Protein AF-A0A8J8WCA0-F1 (afdb_monomer)

Nearest PDB structures (foldseek):
  7oq4-assembly1_Z  TM=2.958E-01  e=8.304E+00  Bicaudavirus pozzuoliense

pLDDT: mean 90.67, std 8.44, range [56.28, 97.94]

Sequence (132 aa):
MLGHLKRLLDCGNHPREDYKEIILLSVAYLGGGVPTSFRAPGAYHMARWMAKAIYAVKIMLFHDQLEMSRRELAGIRRVAFFVTMVYAKYWNEAIIPSYAAKNDLDFITDVKLICDDGVVSVAERAMRRHLW

Secondary structure (DSSP, 8-state):
-HHHHHHHHHT---SSHHHHHHHHHHHHHTTS---S-PPPPPP--TT-HHHHHHHHHHHHHTGGGS---HHHHHHHHHHHHHIIIIIHHHHHHTT-GGGHHHHHHHHHHHHHHHS-HHHHHHHHHHHTT---

Mean predicted aligned error: 4.3 Å

Organism: Chionoecetes opilio (NCBI:txid41210)

Radius of gyration: 14.89 Å; Cα contacts (8 Å, |Δi|>4): 102; chains: 1; bounding box: 33×34×37 Å

Solvent-accessible surface area (backbone atoms only — not comparable to full-atom values): 7908 Å² total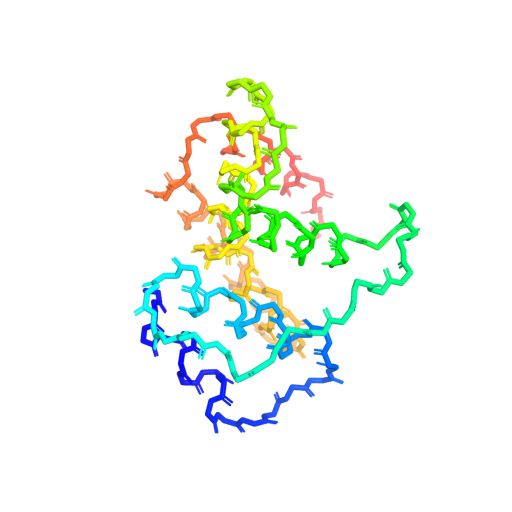; per-residue (Å²): 108,63,74,58,46,50,53,60,60,71,65,67,82,57,100,43,72,68,57,47,48,43,40,52,53,30,30,31,73,71,70,72,51,78,72,96,70,79,79,77,86,70,89,84,49,98,86,44,63,67,54,56,51,45,49,30,38,48,47,55,75,46,40,94,82,48,98,65,54,75,66,55,49,53,51,34,46,53,51,24,47,48,36,52,75,49,46,47,60,54,61,63,49,62,80,42,71,92,42,46,75,57,47,58,55,50,48,57,51,48,36,62,74,73,47,56,72,73,53,33,57,51,48,55,57,52,52,70,68,62,73,128

Structure (mmCIF, N/CA/C/O backbone):
data_AF-A0A8J8WCA0-F1
#
_entry.id   AF-A0A8J8WCA0-F1
#
loop_
_atom_site.group_PDB
_atom_site.id
_atom_site.type_symbol
_atom_site.label_atom_id
_atom_site.label_alt_id
_atom_site.label_comp_id
_atom_site.label_asym_id
_atom_site.label_entity_id
_atom_site.label_seq_id
_atom_site.pdbx_PDB_ins_code
_atom_site.Cartn_x
_atom_site.Cartn_y
_atom_site.Cartn_z
_atom_site.occupancy
_atom_site.B_iso_or_equiv
_atom_site.auth_seq_id
_atom_site.auth_comp_id
_atom_site.auth_asym_id
_atom_site.auth_atom_id
_atom_site.pdbx_PDB_model_num
ATOM 1 N N . MET A 1 1 ? -8.997 -2.244 -10.931 1.00 90.31 1 MET A N 1
ATOM 2 C CA . MET A 1 1 ? -8.016 -2.717 -9.928 1.00 90.31 1 MET A CA 1
ATOM 3 C C . MET A 1 1 ? -8.344 -4.105 -9.373 1.00 90.31 1 MET A C 1
ATOM 5 O O . MET A 1 1 ? -7.573 -5.021 -9.621 1.00 90.31 1 MET A O 1
ATOM 9 N N . LEU A 1 2 ? -9.490 -4.313 -8.709 1.00 91.75 2 LEU A N 1
ATOM 10 C CA . LEU A 1 2 ? -9.836 -5.591 -8.055 1.00 91.75 2 LEU A CA 1
ATOM 11 C C . LEU A 1 2 ? -9.609 -6.849 -8.922 1.00 91.75 2 LEU A C 1
ATOM 13 O O . LEU A 1 2 ? -8.941 -7.782 -8.489 1.00 91.75 2 LEU A O 1
ATOM 17 N N . GLY A 1 3 ? -10.110 -6.865 -10.162 1.00 92.81 3 GLY A N 1
ATOM 18 C CA . GLY A 1 3 ? -9.926 -8.012 -11.062 1.00 92.81 3 GLY A CA 1
ATOM 19 C C . GLY A 1 3 ? -8.462 -8.294 -11.428 1.00 92.81 3 GLY A C 1
ATOM 20 O O . GLY A 1 3 ? -8.101 -9.445 -11.641 1.00 92.81 3 GLY A O 1
ATOM 21 N N . HIS A 1 4 ? -7.606 -7.269 -11.472 1.00 91.25 4 HIS A N 1
ATOM 22 C CA . HIS A 1 4 ? -6.168 -7.447 -11.687 1.00 91.25 4 HIS A CA 1
ATOM 23 C C . HIS A 1 4 ? -5.498 -8.067 -10.453 1.00 91.25 4 HIS A C 1
ATOM 25 O O . HIS A 1 4 ? -4.771 -9.043 -10.597 1.00 91.25 4 HIS A O 1
ATOM 31 N N . LEU A 1 5 ? -5.813 -7.579 -9.249 1.00 91.44 5 LEU A N 1
ATOM 32 C CA . LEU A 1 5 ? -5.269 -8.133 -8.004 1.00 91.44 5 LEU A CA 1
ATOM 33 C C . LEU A 1 5 ? -5.699 -9.587 -7.765 1.00 91.44 5 LEU A C 1
ATOM 35 O O . LEU A 1 5 ? -4.881 -10.387 -7.326 1.00 91.44 5 LEU A O 1
ATOM 39 N N . LYS A 1 6 ? -6.943 -9.955 -8.110 1.00 92.38 6 LYS A N 1
ATOM 40 C CA . LYS A 1 6 ? -7.391 -11.358 -8.063 1.00 92.38 6 LYS A CA 1
ATOM 41 C C . LYS A 1 6 ? -6.546 -12.253 -8.971 1.00 92.38 6 LYS A C 1
ATOM 43 O O . LYS A 1 6 ? -6.020 -13.251 -8.504 1.00 92.38 6 LYS A O 1
ATOM 48 N N . ARG A 1 7 ? -6.302 -11.833 -10.219 1.00 91.44 7 ARG A N 1
ATOM 49 C CA . ARG A 1 7 ? -5.418 -12.575 -11.136 1.00 91.44 7 ARG A CA 1
ATOM 50 C C . ARG A 1 7 ? -3.994 -12.723 -10.600 1.00 91.44 7 ARG A C 1
ATOM 52 O O . ARG A 1 7 ? -3.392 -13.773 -10.790 1.00 91.44 7 ARG A O 1
ATOM 59 N N . LEU A 1 8 ? -3.457 -11.688 -9.949 1.00 88.75 8 LEU A N 1
ATOM 60 C CA . LEU A 1 8 ? -2.142 -11.769 -9.308 1.00 88.75 8 LEU A CA 1
ATOM 61 C C . LEU A 1 8 ? -2.130 -12.741 -8.124 1.00 88.75 8 LEU A C 1
ATOM 63 O O . LEU A 1 8 ? -1.114 -13.377 -7.887 1.00 88.75 8 LEU A O 1
ATOM 67 N N . LEU A 1 9 ? -3.227 -12.855 -7.378 1.00 87.81 9 LEU A N 1
ATOM 68 C CA . LEU A 1 9 ? -3.332 -13.814 -6.281 1.00 87.81 9 LEU A CA 1
ATOM 69 C C . LEU A 1 9 ? -3.444 -15.258 -6.802 1.00 87.81 9 LEU A C 1
ATOM 71 O O . LEU A 1 9 ? -2.807 -16.160 -6.261 1.00 87.81 9 LEU A O 1
ATOM 75 N N . ASP A 1 10 ? -4.216 -15.460 -7.872 1.00 87.31 10 ASP A N 1
ATOM 76 C CA . ASP A 1 10 ? -4.468 -16.777 -8.468 1.00 87.31 10 ASP A CA 1
ATOM 77 C C . ASP A 1 10 ? -3.237 -17.351 -9.187 1.00 87.31 10 ASP A C 1
ATOM 79 O O . ASP A 1 10 ? -3.080 -18.568 -9.263 1.00 87.31 10 ASP A O 1
ATOM 83 N N . CYS A 1 11 ? -2.332 -16.503 -9.697 1.00 81.88 11 CYS A N 1
ATOM 84 C CA . CYS A 1 11 ? -1.124 -16.978 -10.378 1.00 81.88 11 CYS A CA 1
ATOM 85 C C . CYS A 1 11 ? -0.112 -17.646 -9.429 1.00 81.88 11 CYS A C 1
ATOM 87 O O . CYS A 1 11 ? 0.808 -18.313 -9.899 1.00 81.88 11 CYS A O 1
ATOM 89 N N . GLY A 1 12 ? -0.264 -17.467 -8.110 1.00 71.50 12 GLY A N 1
ATOM 90 C CA . GLY A 1 12 ? 0.490 -18.161 -7.063 1.00 71.50 12 GLY A CA 1
ATOM 91 C C . GLY A 1 12 ? 1.987 -17.838 -6.981 1.00 71.50 12 GLY A C 1
ATOM 92 O O . GLY A 1 12 ? 2.646 -18.271 -6.037 1.00 71.50 12 GLY A O 1
ATOM 93 N N . ASN A 1 13 ? 2.534 -17.071 -7.925 1.00 73.00 13 ASN A N 1
ATOM 94 C CA . ASN A 1 13 ? 3.966 -16.825 -8.039 1.00 73.00 13 ASN A CA 1
ATOM 95 C C . ASN A 1 13 ? 4.355 -15.523 -7.325 1.00 73.00 13 ASN A C 1
ATOM 97 O O . ASN A 1 13 ? 4.558 -14.481 -7.950 1.00 73.00 13 ASN A O 1
ATOM 101 N N . HIS A 1 14 ? 4.422 -15.579 -5.993 1.00 81.31 14 HIS A N 1
ATOM 102 C CA . HIS A 1 14 ? 4.857 -14.453 -5.168 1.00 81.31 14 HIS A CA 1
ATOM 103 C C . HIS A 1 14 ? 6.292 -14.676 -4.667 1.00 81.31 14 HIS A C 1
ATOM 105 O O . HIS A 1 14 ? 6.557 -15.697 -4.035 1.00 81.31 14 HIS A O 1
ATOM 111 N N . PRO A 1 15 ? 7.213 -13.714 -4.864 1.00 78.38 15 PRO A N 1
ATOM 112 C CA . PRO A 1 15 ? 8.605 -13.835 -4.417 1.00 78.38 15 PRO A CA 1
ATOM 113 C C . PRO A 1 15 ? 8.745 -13.998 -2.905 1.00 78.38 15 PRO A C 1
ATOM 115 O O . PRO A 1 15 ? 9.718 -14.567 -2.416 1.00 78.38 15 PRO A O 1
ATOM 118 N N . ARG A 1 16 ? 7.807 -13.404 -2.160 1.00 83.44 16 ARG A N 1
ATOM 119 C CA . ARG A 1 16 ? 7.784 -13.376 -0.704 1.00 83.44 16 ARG A CA 1
ATOM 120 C C . ARG A 1 16 ? 6.353 -13.377 -0.191 1.00 83.44 16 ARG A C 1
ATOM 122 O O . ARG A 1 16 ? 5.419 -12.913 -0.844 1.00 83.44 16 ARG A O 1
ATOM 129 N N . GLU A 1 17 ? 6.207 -13.851 1.033 1.00 86.69 17 GLU A N 1
ATOM 130 C CA . GLU A 1 17 ? 4.921 -13.976 1.707 1.00 86.69 17 GLU A CA 1
ATOM 131 C C . GLU A 1 17 ? 4.243 -12.631 2.018 1.00 86.69 17 GLU A C 1
ATOM 133 O O . GLU A 1 17 ? 3.015 -12.553 2.022 1.00 86.69 17 GLU A O 1
ATOM 138 N N . ASP A 1 18 ? 5.012 -11.559 2.212 1.00 88.62 18 ASP A N 1
ATOM 139 C CA . ASP A 1 18 ? 4.493 -10.199 2.402 1.00 88.62 18 ASP A CA 1
ATOM 140 C C . ASP A 1 18 ? 3.908 -9.600 1.106 1.00 88.62 18 ASP A C 1
ATOM 142 O O . ASP A 1 18 ? 2.972 -8.804 1.167 1.00 88.62 18 ASP A O 1
ATOM 146 N N . TYR A 1 19 ? 4.372 -10.043 -0.070 1.00 90.00 19 TYR A N 1
ATOM 147 C CA . TYR A 1 19 ? 3.799 -9.662 -1.372 1.00 90.00 19 TYR A CA 1
ATOM 148 C C . TYR A 1 19 ? 2.423 -10.300 -1.557 1.00 90.00 19 TYR A C 1
ATOM 150 O O . TYR A 1 19 ? 1.466 -9.640 -1.962 1.00 90.00 19 TYR A O 1
ATOM 158 N N . LYS A 1 20 ? 2.305 -11.584 -1.212 1.00 90.62 20 LYS A N 1
ATOM 159 C CA . LYS A 1 20 ? 1.016 -12.275 -1.215 1.00 90.62 20 LYS A CA 1
ATOM 160 C C . LYS A 1 20 ? 0.043 -11.619 -0.238 1.00 90.62 20 LYS A C 1
ATOM 162 O O . LYS A 1 20 ? -1.116 -11.390 -0.573 1.00 90.62 20 LYS A O 1
ATOM 167 N N . GLU A 1 21 ? 0.518 -11.289 0.962 1.00 92.88 21 GLU A N 1
ATOM 168 C CA . GLU A 1 21 ? -0.305 -10.684 2.006 1.00 92.88 21 GLU A CA 1
ATOM 169 C C . GLU A 1 21 ? -0.841 -9.306 1.606 1.00 92.88 21 GLU A C 1
ATOM 171 O O . GLU A 1 21 ? -2.040 -9.068 1.742 1.00 92.88 21 GLU A O 1
ATOM 176 N N . ILE A 1 22 ? -0.009 -8.411 1.060 1.00 93.25 22 ILE A N 1
ATOM 177 C CA . ILE A 1 22 ? -0.489 -7.086 0.643 1.00 93.25 22 ILE A CA 1
ATOM 178 C C . ILE A 1 22 ? -1.528 -7.178 -0.485 1.00 93.25 22 ILE A C 1
ATOM 180 O O . ILE A 1 22 ? -2.501 -6.423 -0.470 1.00 93.25 22 ILE A O 1
ATOM 184 N N . ILE A 1 23 ? -1.388 -8.127 -1.421 1.00 93.56 23 ILE A N 1
ATOM 185 C CA . ILE A 1 23 ? -2.375 -8.363 -2.489 1.00 93.56 23 ILE A CA 1
ATOM 186 C C . ILE A 1 23 ? -3.679 -8.900 -1.899 1.00 93.56 23 ILE A C 1
ATOM 188 O O . ILE A 1 23 ? -4.747 -8.362 -2.189 1.00 93.56 23 ILE A O 1
ATOM 192 N N . LEU A 1 24 ? -3.600 -9.912 -1.031 1.00 94.56 24 LEU A N 1
ATOM 193 C CA . LEU A 1 24 ? -4.757 -10.506 -0.363 1.00 94.56 24 LEU A CA 1
ATOM 194 C C . LEU A 1 24 ? -5.549 -9.461 0.439 1.00 94.56 24 LEU A C 1
ATOM 196 O O . LEU A 1 24 ? -6.769 -9.369 0.312 1.00 94.56 24 LEU A O 1
ATOM 200 N N . LEU A 1 25 ? -4.856 -8.632 1.222 1.00 95.88 25 LEU A N 1
ATOM 201 C CA . LEU A 1 25 ? -5.473 -7.550 1.990 1.00 95.88 25 LEU A CA 1
ATOM 202 C C . LEU A 1 25 ? -6.072 -6.469 1.086 1.00 95.88 25 LEU A C 1
ATOM 204 O O . LEU A 1 25 ? -7.127 -5.927 1.401 1.00 95.88 25 LEU A O 1
ATOM 208 N N . SER A 1 26 ? -5.436 -6.179 -0.051 1.00 95.81 26 SER A N 1
ATOM 209 C CA . SER A 1 26 ? -5.971 -5.232 -1.034 1.00 95.81 26 SER A CA 1
ATOM 210 C C . SER A 1 26 ? -7.251 -5.753 -1.689 1.00 95.81 26 SER A C 1
ATOM 212 O O . SER A 1 26 ? -8.207 -5.000 -1.849 1.00 95.81 26 SER A O 1
ATOM 214 N N . VAL A 1 27 ? -7.317 -7.047 -2.015 1.00 95.62 27 VAL A N 1
ATOM 215 C CA . VAL A 1 27 ? -8.549 -7.693 -2.501 1.00 95.62 27 VAL A CA 1
ATOM 216 C C . VAL A 1 27 ? -9.656 -7.597 -1.450 1.00 95.62 27 VAL A C 1
ATOM 218 O O . VAL A 1 27 ? -10.778 -7.233 -1.799 1.00 95.62 27 VAL A O 1
ATOM 221 N N . ALA A 1 28 ? -9.338 -7.857 -0.178 1.00 96.19 28 ALA A N 1
ATOM 222 C CA . ALA A 1 28 ? -10.286 -7.743 0.929 1.00 96.19 28 ALA A CA 1
ATOM 223 C C . ALA A 1 28 ? -10.826 -6.315 1.086 1.00 96.19 28 ALA A C 1
ATOM 225 O O . ALA A 1 28 ? -12.037 -6.111 1.135 1.00 96.19 28 ALA A O 1
ATOM 226 N N . TYR A 1 29 ? -9.930 -5.325 1.082 1.00 96.31 29 TYR A N 1
ATOM 227 C CA . TYR A 1 29 ? -10.267 -3.904 1.181 1.00 96.31 29 TYR A CA 1
ATOM 228 C C . TYR A 1 29 ? -11.200 -3.435 0.058 1.00 96.31 29 TYR A C 1
ATOM 230 O O . TYR A 1 29 ? -12.113 -2.651 0.296 1.00 96.31 29 TYR A O 1
ATOM 238 N N . LEU A 1 30 ? -11.013 -3.954 -1.157 1.00 95.69 30 LEU A N 1
ATOM 239 C CA . LEU A 1 30 ? -11.836 -3.623 -2.323 1.00 95.69 30 LEU A CA 1
ATOM 240 C C . LEU A 1 30 ? -13.142 -4.439 -2.415 1.00 95.69 30 LEU A C 1
ATOM 242 O O . LEU A 1 30 ? -13.795 -4.417 -3.458 1.00 95.69 30 LEU A O 1
ATOM 246 N N . GLY A 1 31 ? -13.516 -5.188 -1.372 1.00 94.50 31 GLY A N 1
ATOM 247 C CA . GLY A 1 31 ? -14.747 -5.989 -1.349 1.00 94.50 31 GLY A CA 1
ATOM 248 C C . GLY A 1 31 ? -14.678 -7.270 -2.187 1.00 94.50 31 GLY A C 1
ATOM 249 O O . GLY A 1 31 ? -15.700 -7.851 -2.537 1.00 94.50 31 GLY A O 1
ATOM 250 N N . GLY A 1 32 ? -13.475 -7.736 -2.527 1.00 92.50 32 GLY A N 1
ATOM 251 C CA . GLY A 1 32 ? -13.253 -8.925 -3.346 1.00 92.50 32 GLY A CA 1
ATOM 252 C C . GLY A 1 32 ? -13.482 -10.267 -2.654 1.00 92.50 32 GLY A C 1
ATOM 253 O O . GLY A 1 32 ? -13.404 -11.293 -3.337 1.00 92.50 32 GLY A O 1
ATOM 254 N N . GLY A 1 33 ? -13.740 -10.251 -1.346 1.00 89.38 33 GLY A N 1
ATOM 255 C CA . GLY A 1 33 ? -13.851 -11.414 -0.467 1.00 89.38 33 GLY A CA 1
ATOM 256 C C . GLY A 1 33 ? -12.965 -11.260 0.770 1.00 89.38 33 GLY A C 1
ATOM 257 O O . GLY A 1 33 ? -11.889 -10.668 0.696 1.00 89.38 33 GLY A O 1
ATOM 258 N N . VAL A 1 34 ? -13.421 -11.780 1.911 1.00 80.94 34 VAL A N 1
ATOM 259 C CA . VAL A 1 34 ? -12.669 -11.726 3.174 1.00 80.94 34 VAL A CA 1
ATOM 260 C C . VAL A 1 34 ? -11.704 -12.919 3.244 1.00 80.94 34 VAL A C 1
ATOM 262 O O . VAL A 1 34 ? -12.120 -14.042 2.951 1.00 80.94 34 VAL A O 1
ATOM 265 N N . PRO A 1 35 ? -10.429 -12.718 3.626 1.00 82.38 35 PRO A N 1
ATOM 266 C CA . PRO A 1 35 ? -9.498 -13.810 3.877 1.00 82.38 35 PRO A CA 1
ATOM 267 C C . PRO A 1 35 ? -10.021 -14.748 4.967 1.00 82.38 35 PRO A C 1
ATOM 269 O O . PRO A 1 35 ? -10.635 -14.301 5.932 1.00 82.38 35 PRO A O 1
ATOM 272 N N . THR A 1 36 ? -9.719 -16.042 4.862 1.00 79.00 36 THR A N 1
ATOM 273 C CA . THR A 1 36 ? -10.078 -17.024 5.902 1.00 79.00 36 THR A CA 1
ATOM 274 C C . THR A 1 36 ? -9.376 -16.751 7.230 1.00 79.00 36 THR A C 1
ATOM 276 O O . THR A 1 36 ? -9.908 -17.068 8.290 1.00 79.00 36 THR A O 1
ATOM 279 N N . SER A 1 37 ? -8.187 -16.148 7.187 1.00 86.69 37 SER A N 1
ATOM 280 C CA . SER A 1 37 ? -7.466 -15.678 8.362 1.00 86.69 37 SER A CA 1
ATOM 281 C C . SER A 1 37 ? -6.561 -14.497 8.022 1.00 86.69 37 SER A C 1
ATOM 283 O O . SER A 1 37 ? -6.099 -14.330 6.890 1.00 86.69 37 SER A O 1
ATOM 285 N N . PHE A 1 38 ? -6.296 -13.672 9.032 1.00 88.06 38 PHE A N 1
ATOM 286 C CA . PHE A 1 38 ? -5.323 -12.591 8.959 1.00 88.06 38 PHE A CA 1
ATOM 287 C C . PHE A 1 38 ? -4.057 -13.019 9.685 1.00 88.06 38 PHE A C 1
ATOM 289 O O . PHE A 1 38 ? -4.112 -13.504 10.815 1.00 88.06 38 PHE A O 1
ATOM 296 N N . ARG A 1 39 ? -2.898 -12.817 9.055 1.00 88.75 39 ARG A N 1
ATOM 297 C CA . ARG A 1 39 ? -1.620 -13.048 9.731 1.00 88.75 39 ARG A CA 1
ATOM 298 C C . ARG A 1 39 ? -1.449 -12.064 10.877 1.00 88.75 39 ARG A C 1
ATOM 300 O O . ARG A 1 39 ? -1.794 -10.884 10.742 1.00 88.75 39 ARG A O 1
ATOM 307 N N . ALA A 1 40 ? -0.870 -12.538 11.976 1.00 83.88 40 ALA A N 1
ATOM 308 C CA . ALA A 1 40 ? -0.449 -11.656 13.050 1.00 83.88 40 ALA A CA 1
ATOM 309 C C . ALA A 1 40 ? 0.527 -10.603 12.494 1.00 83.88 40 ALA A C 1
ATOM 311 O O . ALA A 1 40 ? 1.296 -10.901 11.572 1.00 83.88 40 ALA A O 1
ATOM 312 N N . PRO A 1 41 ? 0.486 -9.363 12.994 1.00 74.38 41 PRO A N 1
ATOM 313 C 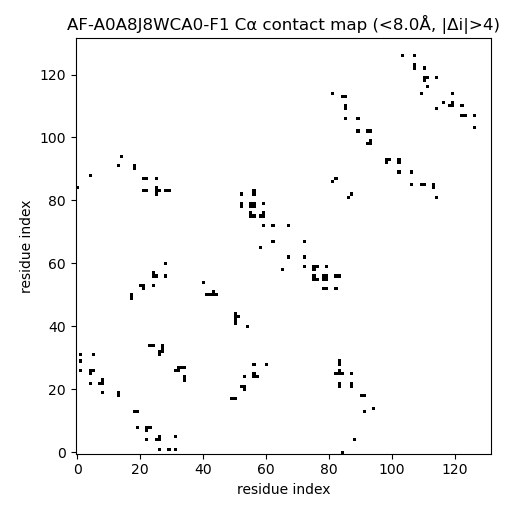CA . PRO A 1 41 ? 1.392 -8.336 12.516 1.00 74.38 41 PRO A CA 1
ATOM 314 C C . PRO A 1 41 ? 2.863 -8.729 12.742 1.00 74.38 41 PRO A C 1
ATOM 316 O O . PRO A 1 41 ? 3.253 -9.102 13.846 1.00 74.38 41 PRO A O 1
ATOM 319 N N . GLY A 1 42 ? 3.666 -8.692 11.676 1.00 76.44 42 GLY A N 1
ATOM 320 C CA . GLY A 1 42 ? 5.094 -9.013 11.732 1.00 76.44 42 GLY A CA 1
ATOM 321 C C . GLY A 1 42 ? 5.932 -7.879 12.329 1.00 76.44 42 GLY A C 1
ATOM 322 O O . GLY A 1 42 ? 5.444 -6.771 12.533 1.00 76.44 42 GLY A O 1
ATOM 323 N N . ALA A 1 43 ? 7.221 -8.131 12.571 1.00 76.88 43 ALA A N 1
ATOM 324 C CA . ALA A 1 43 ? 8.111 -7.150 13.191 1.00 76.88 43 ALA A CA 1
ATOM 325 C C . ALA A 1 43 ? 8.139 -5.807 12.432 1.00 76.88 43 ALA A C 1
ATOM 327 O O . ALA A 1 43 ? 8.534 -5.725 11.262 1.00 76.88 43 ALA A O 1
ATOM 328 N N . TYR A 1 44 ? 7.748 -4.740 13.131 1.00 72.69 44 TYR A N 1
ATOM 329 C CA . TYR A 1 44 ? 7.805 -3.373 12.636 1.00 72.69 44 TYR A CA 1
ATOM 330 C C . TYR A 1 44 ? 9.220 -2.814 12.816 1.00 72.69 44 TYR A C 1
ATOM 332 O O . TYR A 1 44 ? 9.648 -2.495 13.923 1.00 72.69 44 TYR A O 1
ATOM 340 N N . HIS A 1 45 ? 9.951 -2.667 11.712 1.00 70.88 45 HIS A N 1
ATOM 341 C CA . HIS A 1 45 ? 11.232 -1.963 11.690 1.00 70.88 45 HIS A CA 1
ATOM 342 C C . HIS A 1 45 ? 11.104 -0.690 10.857 1.00 70.88 45 HIS A C 1
ATOM 344 O O . HIS A 1 45 ? 10.482 -0.700 9.793 1.00 70.88 45 HIS A O 1
ATOM 350 N N . MET A 1 46 ? 11.741 0.401 11.296 1.00 60.41 46 MET A N 1
ATOM 351 C CA . MET A 1 46 ? 11.609 1.718 10.654 1.00 60.41 46 MET A CA 1
ATOM 352 C C . MET A 1 46 ? 11.965 1.721 9.160 1.00 60.41 46 MET A C 1
ATOM 354 O O . MET A 1 46 ? 11.357 2.484 8.405 1.00 60.41 46 MET A O 1
ATOM 358 N N . ALA A 1 47 ? 12.874 0.836 8.739 1.00 61.00 47 ALA A N 1
ATOM 359 C CA . ALA A 1 47 ? 13.347 0.698 7.362 1.00 61.00 47 ALA A CA 1
ATOM 360 C C . ALA A 1 47 ? 12.418 -0.113 6.431 1.00 61.00 47 ALA A C 1
ATOM 362 O O . ALA A 1 47 ? 12.625 -0.113 5.221 1.00 61.00 47 ALA A O 1
ATOM 363 N N . ARG A 1 48 ? 11.396 -0.815 6.948 1.00 79.31 48 ARG A N 1
ATOM 364 C CA . ARG A 1 48 ? 10.542 -1.699 6.131 1.00 79.31 48 ARG A CA 1
ATOM 365 C C . ARG A 1 48 ? 9.208 -1.040 5.795 1.00 79.31 48 ARG A C 1
ATOM 367 O O . ARG A 1 48 ? 8.240 -1.140 6.545 1.00 79.31 48 ARG A O 1
ATOM 374 N N . TRP A 1 49 ? 9.147 -0.395 4.632 1.00 87.25 49 TRP A N 1
ATOM 375 C CA . TRP A 1 49 ? 7.919 0.222 4.118 1.00 87.25 49 TRP A CA 1
ATOM 376 C C . TRP A 1 49 ? 6.779 -0.791 3.887 1.00 87.25 49 TRP A C 1
ATOM 378 O O . TRP A 1 49 ? 5.635 -0.492 4.212 1.00 87.25 49 TRP A O 1
ATOM 388 N N . MET A 1 50 ? 7.084 -2.017 3.444 1.00 89.56 50 MET A N 1
ATOM 389 C CA . MET A 1 50 ? 6.079 -3.075 3.247 1.00 89.56 50 MET A CA 1
ATOM 390 C C . MET A 1 50 ? 5.255 -3.363 4.510 1.00 89.56 50 MET A C 1
ATOM 392 O O . MET A 1 50 ? 4.029 -3.425 4.451 1.00 89.56 50 MET A O 1
ATOM 396 N N . ALA A 1 51 ? 5.910 -3.461 5.672 1.00 90.12 51 ALA A N 1
ATOM 397 C CA . ALA A 1 51 ? 5.203 -3.648 6.934 1.00 90.12 51 ALA A CA 1
ATOM 398 C C . ALA A 1 51 ? 4.221 -2.489 7.169 1.00 90.12 51 ALA A C 1
ATOM 400 O O . ALA A 1 51 ? 3.037 -2.725 7.372 1.00 90.12 51 ALA A O 1
ATOM 401 N N . LYS A 1 52 ? 4.668 -1.233 7.030 1.00 92.31 52 LYS A N 1
ATOM 402 C CA . LYS A 1 52 ? 3.803 -0.044 7.177 1.00 92.31 52 LYS A CA 1
ATOM 403 C C . LYS A 1 52 ? 2.576 -0.101 6.260 1.00 92.31 52 LYS A C 1
ATOM 405 O O . LYS A 1 52 ? 1.475 0.195 6.716 1.00 92.31 52 LYS A O 1
ATOM 410 N N . ALA A 1 53 ? 2.756 -0.521 5.008 1.00 94.56 53 ALA A N 1
ATOM 411 C CA . ALA A 1 53 ? 1.668 -0.668 4.046 1.00 94.56 53 ALA A CA 1
ATOM 412 C C . ALA A 1 53 ? 0.652 -1.741 4.482 1.00 94.56 53 ALA A C 1
ATOM 414 O O . ALA A 1 53 ? -0.544 -1.463 4.536 1.00 94.56 53 ALA A O 1
ATOM 415 N N . ILE A 1 54 ? 1.124 -2.930 4.877 1.00 94.56 54 ILE A N 1
ATOM 416 C CA . ILE A 1 54 ? 0.277 -4.019 5.394 1.00 94.56 54 ILE A CA 1
ATOM 417 C C . ILE A 1 54 ? -0.500 -3.570 6.638 1.00 94.56 54 ILE A C 1
ATOM 419 O O . ILE A 1 54 ? -1.710 -3.779 6.724 1.00 94.56 54 ILE A O 1
ATOM 423 N N . TYR A 1 55 ? 0.178 -2.927 7.592 1.00 94.31 55 TYR A N 1
ATOM 424 C CA . TYR A 1 55 ? -0.452 -2.416 8.808 1.00 94.31 55 TYR A CA 1
ATOM 425 C C . TYR A 1 55 ? -1.523 -1.371 8.495 1.00 94.31 55 TYR A C 1
ATOM 427 O O . TYR A 1 55 ? -2.616 -1.464 9.041 1.00 94.31 55 TYR A O 1
ATOM 435 N N . ALA A 1 56 ? -1.259 -0.417 7.597 1.00 95.94 56 ALA A N 1
ATOM 436 C CA . ALA A 1 56 ? -2.240 0.604 7.232 1.00 95.94 56 ALA A CA 1
ATOM 437 C C . ALA A 1 56 ? -3.527 -0.014 6.660 1.00 95.94 56 ALA A C 1
ATOM 439 O O . ALA A 1 56 ? -4.624 0.387 7.047 1.00 95.94 56 ALA A O 1
ATOM 440 N N . VAL A 1 57 ? -3.403 -1.027 5.794 1.00 96.88 57 VAL A N 1
ATOM 441 C CA . VAL A 1 57 ? -4.570 -1.729 5.238 1.00 96.88 57 VAL A CA 1
ATOM 442 C C . VAL A 1 57 ? -5.313 -2.509 6.323 1.00 96.88 57 VAL A C 1
ATOM 444 O O . VAL A 1 57 ? -6.535 -2.415 6.396 1.00 96.88 57 VAL A O 1
ATOM 447 N N . LYS A 1 58 ? -4.607 -3.221 7.212 1.00 95.50 58 LYS A N 1
ATOM 448 C CA . LYS A 1 58 ? -5.241 -3.929 8.339 1.00 95.50 58 LYS A CA 1
ATOM 449 C C . LYS A 1 58 ? -5.973 -2.977 9.280 1.00 95.50 58 LYS A C 1
ATOM 451 O O . LYS A 1 58 ? -7.125 -3.236 9.600 1.00 95.50 58 LYS A O 1
ATOM 456 N N . ILE A 1 59 ? -5.346 -1.872 9.685 1.00 96.31 59 ILE A N 1
ATOM 457 C CA . ILE A 1 59 ? -5.989 -0.869 10.547 1.00 96.31 59 ILE A CA 1
ATOM 458 C C . ILE A 1 59 ? -7.268 -0.370 9.880 1.00 96.31 59 ILE A C 1
ATOM 460 O O . ILE A 1 59 ? -8.292 -0.295 10.539 1.00 96.31 59 ILE A O 1
ATOM 464 N N . MET A 1 60 ? -7.249 -0.100 8.571 1.00 96.94 60 MET A N 1
ATOM 465 C CA . MET A 1 60 ? -8.451 0.325 7.855 1.00 96.94 60 MET A CA 1
ATOM 466 C C . MET A 1 60 ? -9.535 -0.769 7.800 1.00 96.94 60 MET A C 1
ATOM 468 O O . MET A 1 60 ? -10.713 -0.463 7.953 1.00 96.94 60 MET A O 1
ATOM 472 N N . LEU A 1 61 ? -9.161 -2.040 7.620 1.00 95.81 61 LEU A N 1
ATOM 473 C CA . LEU A 1 61 ? -10.102 -3.172 7.631 1.00 95.81 61 LEU A CA 1
ATOM 474 C C . LEU A 1 61 ? -10.748 -3.401 9.005 1.00 95.81 61 LEU A C 1
ATOM 476 O O . LEU A 1 61 ? -11.904 -3.802 9.067 1.00 95.81 61 LEU A O 1
ATOM 480 N N . PHE A 1 62 ? -10.019 -3.128 10.088 1.00 95.12 62 PHE A N 1
ATOM 481 C CA . PHE A 1 62 ? -10.472 -3.335 11.467 1.00 95.12 62 PHE A CA 1
ATOM 482 C C . PHE A 1 62 ? -10.803 -2.033 12.204 1.00 95.12 62 PHE A C 1
ATOM 484 O O . PHE A 1 62 ? -10.942 -2.047 13.422 1.00 95.12 62 PHE A O 1
ATOM 491 N N . HIS A 1 63 ? -10.916 -0.903 11.500 1.00 96.00 63 HIS A 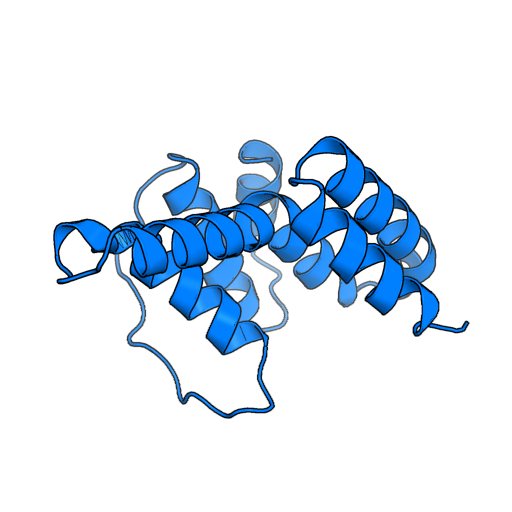N 1
ATOM 492 C CA . HIS A 1 63 ? -11.004 0.410 12.146 1.00 96.00 63 HIS A CA 1
ATOM 493 C C . HIS A 1 63 ? -12.212 0.557 13.081 1.00 96.00 63 HIS A C 1
ATOM 495 O O . HIS A 1 63 ? -12.105 1.255 14.081 1.00 96.00 63 HIS A O 1
ATOM 501 N N . ASP A 1 64 ? -13.317 -0.146 12.813 1.00 95.31 64 ASP A N 1
ATOM 502 C CA . ASP A 1 64 ? -14.507 -0.158 13.677 1.00 95.31 64 ASP A CA 1
ATOM 503 C C . ASP A 1 64 ? -14.247 -0.787 15.060 1.00 95.31 64 ASP A C 1
ATOM 505 O O . ASP A 1 64 ? -15.016 -0.582 15.994 1.00 95.31 64 ASP A O 1
ATOM 509 N N . GLN A 1 65 ? -13.162 -1.554 15.204 1.00 95.56 65 GLN A N 1
ATOM 510 C CA . GLN A 1 65 ? -12.730 -2.179 16.459 1.00 95.56 65 GLN A CA 1
ATOM 511 C C . GLN A 1 65 ? -11.679 -1.343 17.206 1.00 95.56 65 GLN A C 1
ATOM 513 O O . GLN A 1 65 ? -11.209 -1.759 18.264 1.00 95.56 65 GLN A O 1
ATOM 518 N N . LEU A 1 66 ? -11.261 -0.203 16.646 1.00 94.56 66 LEU A N 1
ATOM 519 C CA . LEU A 1 66 ? -10.164 0.613 17.156 1.00 94.56 66 LEU A CA 1
ATOM 520 C C . LEU A 1 66 ? -10.669 1.998 17.560 1.00 94.56 66 LEU A C 1
ATOM 522 O O . LEU A 1 66 ? -11.418 2.649 16.834 1.00 94.56 66 LEU A O 1
ATOM 526 N N . GLU A 1 67 ? -10.190 2.497 18.694 1.00 96.38 67 GLU A N 1
ATOM 527 C CA . GLU A 1 67 ? -10.406 3.891 19.069 1.00 96.38 67 GLU A CA 1
ATOM 528 C C . GLU A 1 67 ? -9.490 4.786 18.230 1.00 96.38 67 GLU A C 1
ATOM 530 O O . GLU A 1 67 ? -8.272 4.804 18.407 1.00 96.38 67 GLU A O 1
ATOM 535 N N . MET A 1 68 ? -10.078 5.515 17.281 1.00 96.50 68 MET A N 1
ATOM 536 C CA . MET A 1 68 ? -9.348 6.413 16.390 1.00 96.50 68 MET A CA 1
ATOM 537 C C . MET A 1 68 ? -10.014 7.780 16.337 1.00 96.50 68 MET A C 1
ATOM 539 O O . MET A 1 68 ? -11.227 7.910 16.152 1.00 96.50 68 MET A O 1
ATOM 543 N N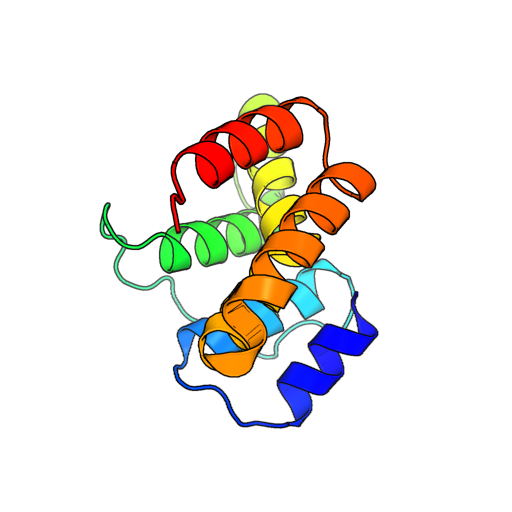 . SER A 1 69 ? -9.208 8.834 16.405 1.00 97.75 69 SER A N 1
ATOM 544 C CA . SER A 1 69 ? -9.683 10.170 16.071 1.00 97.75 69 SER A CA 1
ATOM 545 C C . SER A 1 69 ? -10.065 10.250 14.589 1.00 97.75 69 SER A C 1
ATOM 547 O O . SER A 1 69 ? -9.530 9.545 13.727 1.00 97.75 69 SER A O 1
ATOM 549 N N . ARG A 1 70 ? -10.943 11.202 14.247 1.00 97.31 70 ARG A N 1
ATOM 550 C CA . ARG A 1 70 ? -11.304 11.480 12.842 1.00 97.31 70 ARG A CA 1
ATOM 551 C C . ARG A 1 70 ? -10.076 11.757 11.970 1.00 97.31 70 ARG A C 1
ATOM 553 O O . ARG A 1 70 ? -10.061 11.398 10.795 1.00 97.31 70 ARG A O 1
ATOM 560 N N . ARG A 1 71 ? -9.046 12.385 12.548 1.00 97.69 71 ARG A N 1
ATOM 561 C CA . ARG A 1 71 ? -7.789 12.705 11.864 1.00 97.69 71 ARG A CA 1
ATOM 562 C C . ARG A 1 71 ? -6.979 11.447 11.555 1.00 97.69 71 ARG A C 1
ATOM 564 O O . ARG A 1 71 ? -6.501 11.307 10.432 1.00 97.69 71 ARG A O 1
ATOM 571 N N . GLU A 1 72 ? -6.833 10.545 12.521 1.00 97.44 72 GLU A N 1
ATOM 572 C CA . GLU A 1 72 ? -6.109 9.282 12.330 1.00 97.44 72 GLU A CA 1
ATOM 573 C C . GLU A 1 72 ? -6.812 8.398 11.308 1.00 97.44 72 GLU A C 1
ATOM 575 O O . GLU A 1 72 ? -6.165 7.899 10.389 1.00 97.44 72 GLU A O 1
ATOM 580 N N . LEU A 1 73 ? -8.140 8.279 11.403 1.00 97.75 73 LEU A N 1
ATOM 581 C CA . LEU A 1 73 ? -8.926 7.504 10.448 1.00 97.75 73 LEU A CA 1
ATOM 582 C C . LEU A 1 73 ? -8.794 8.060 9.026 1.00 97.75 73 LEU A C 1
ATOM 584 O O . LEU A 1 73 ? -8.582 7.298 8.085 1.00 97.75 73 LEU A O 1
ATOM 588 N N . ALA A 1 74 ? -8.867 9.383 8.852 1.00 97.19 74 ALA A N 1
ATOM 589 C CA . ALA A 1 74 ? -8.664 10.010 7.547 1.00 97.19 74 ALA A CA 1
ATOM 590 C C . ALA A 1 74 ? -7.254 9.741 6.991 1.00 97.19 74 ALA A C 1
ATOM 592 O O . ALA A 1 74 ? -7.104 9.424 5.810 1.00 97.19 74 ALA A O 1
ATOM 593 N N . GLY A 1 75 ? -6.226 9.815 7.843 1.00 97.00 75 GLY A N 1
ATOM 594 C CA . GLY A 1 75 ? -4.845 9.516 7.466 1.00 97.00 75 GLY A CA 1
ATOM 595 C C . GLY A 1 75 ? -4.648 8.059 7.044 1.00 97.00 75 GLY A C 1
ATOM 596 O O . GLY A 1 75 ? -4.110 7.799 5.968 1.00 97.00 75 GLY A O 1
ATOM 597 N N . ILE A 1 76 ? -5.128 7.111 7.851 1.00 97.62 76 ILE A N 1
ATOM 598 C CA . ILE A 1 76 ? -5.037 5.678 7.550 1.00 97.62 76 ILE A CA 1
ATOM 599 C C . ILE A 1 76 ? -5.834 5.327 6.300 1.00 97.62 76 ILE A C 1
ATOM 601 O O . ILE A 1 76 ? -5.306 4.629 5.438 1.00 97.62 76 ILE A O 1
ATOM 605 N N . ARG A 1 77 ? -7.051 5.862 6.143 1.00 97.44 77 ARG A N 1
ATOM 606 C CA . ARG A 1 77 ? -7.859 5.661 4.934 1.00 97.44 77 ARG A CA 1
ATOM 607 C C . ARG A 1 77 ? -7.102 6.084 3.686 1.00 97.44 77 ARG A C 1
ATOM 609 O O . ARG A 1 77 ? -7.080 5.345 2.710 1.00 97.44 77 ARG A O 1
ATOM 616 N N . ARG A 1 78 ? -6.449 7.244 3.729 1.00 97.62 78 ARG A N 1
ATOM 617 C CA . ARG A 1 78 ? -5.672 7.774 2.606 1.00 97.62 78 ARG A CA 1
ATOM 618 C C . ARG A 1 78 ? -4.471 6.892 2.261 1.00 97.62 78 ARG A C 1
ATOM 620 O O . ARG A 1 78 ? -4.241 6.612 1.088 1.00 97.62 78 ARG A O 1
ATOM 627 N N . VAL A 1 79 ? -3.738 6.405 3.267 1.00 97.12 79 VAL A N 1
ATOM 628 C CA . VAL A 1 79 ? -2.610 5.481 3.049 1.00 97.12 79 VAL A CA 1
ATOM 629 C C . VAL A 1 79 ? -3.096 4.128 2.532 1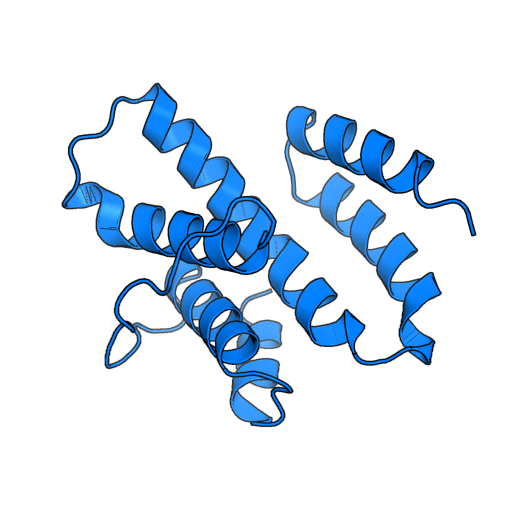.00 97.12 79 VAL A C 1
ATOM 631 O O . VAL A 1 79 ? -2.563 3.642 1.541 1.00 97.12 79 VAL A O 1
ATOM 634 N N . ALA A 1 80 ? -4.114 3.530 3.155 1.00 97.69 80 ALA A N 1
ATOM 635 C CA . ALA A 1 80 ? -4.684 2.253 2.730 1.00 97.69 80 ALA A CA 1
ATOM 636 C C . ALA A 1 80 ? -5.231 2.331 1.297 1.00 97.69 80 ALA A C 1
ATOM 638 O O . ALA A 1 80 ? -4.982 1.436 0.493 1.00 97.69 80 ALA A O 1
ATOM 639 N N . PHE A 1 81 ? -5.900 3.429 0.941 1.00 97.94 81 PHE A N 1
ATOM 640 C CA . PHE A 1 81 ? -6.368 3.667 -0.420 1.00 97.94 81 PHE A CA 1
ATOM 641 C C . PHE A 1 81 ? -5.207 3.719 -1.421 1.00 97.94 81 PHE A C 1
ATOM 643 O O . P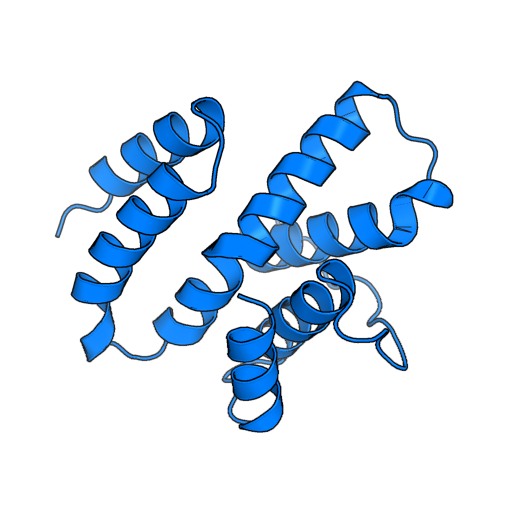HE A 1 81 ? -5.203 2.950 -2.376 1.00 97.94 81 PHE A O 1
ATOM 650 N N . PHE A 1 82 ? -4.176 4.535 -1.172 1.00 97.56 82 PHE A N 1
ATOM 651 C CA . PHE A 1 82 ? -2.979 4.574 -2.025 1.00 97.56 82 PHE A CA 1
ATOM 652 C C . PHE A 1 82 ? -2.313 3.194 -2.151 1.00 97.56 82 PHE A C 1
ATOM 654 O O . PHE A 1 82 ? -1.937 2.768 -3.247 1.00 97.56 82 PHE A O 1
ATOM 661 N N . VAL A 1 83 ? -2.192 2.473 -1.031 1.00 97.25 83 VAL A N 1
ATOM 662 C CA . VAL A 1 83 ? -1.562 1.153 -0.997 1.00 97.25 83 VAL A CA 1
ATOM 663 C C . VAL A 1 83 ? -2.301 0.163 -1.896 1.00 97.25 83 VAL A C 1
ATOM 665 O O . VAL A 1 83 ? -1.685 -0.504 -2.726 1.00 97.25 83 VAL A O 1
ATOM 668 N N . THR A 1 84 ? -3.618 0.083 -1.738 1.00 96.88 84 THR A N 1
ATOM 669 C CA . THR A 1 84 ? -4.463 -0.922 -2.397 1.00 96.88 84 THR A CA 1
ATOM 670 C C . THR A 1 84 ? -4.776 -0.580 -3.851 1.00 96.88 84 THR A C 1
ATOM 672 O O . THR A 1 84 ? -4.875 -1.479 -4.6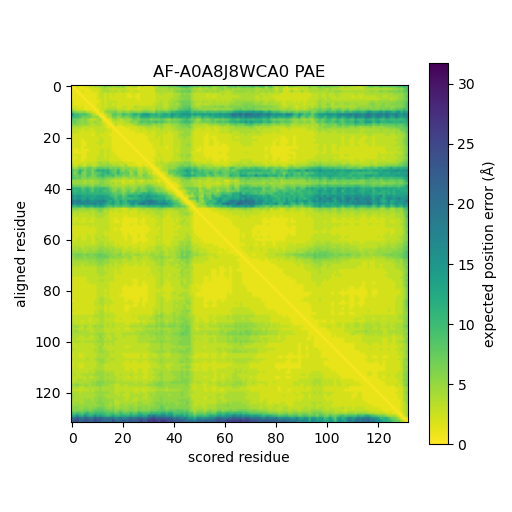86 1.00 96.88 84 THR A O 1
ATOM 675 N N . MET A 1 85 ? -4.910 0.710 -4.173 1.00 97.00 85 MET A N 1
ATOM 676 C CA . MET A 1 85 ? -5.283 1.174 -5.509 1.00 97.00 85 MET A CA 1
ATOM 677 C C . MET A 1 85 ? -4.103 1.437 -6.434 1.00 97.00 85 MET A C 1
ATOM 679 O O . MET A 1 85 ? -4.311 1.499 -7.642 1.00 97.00 85 MET A O 1
ATOM 683 N N . VAL A 1 86 ? -2.891 1.596 -5.900 1.00 95.94 86 VAL A N 1
ATOM 684 C CA . VAL A 1 86 ? -1.706 1.919 -6.704 1.00 95.94 86 VAL A CA 1
ATOM 685 C C . VAL A 1 86 ? -0.537 1.021 -6.314 1.00 95.94 86 VAL A C 1
ATOM 687 O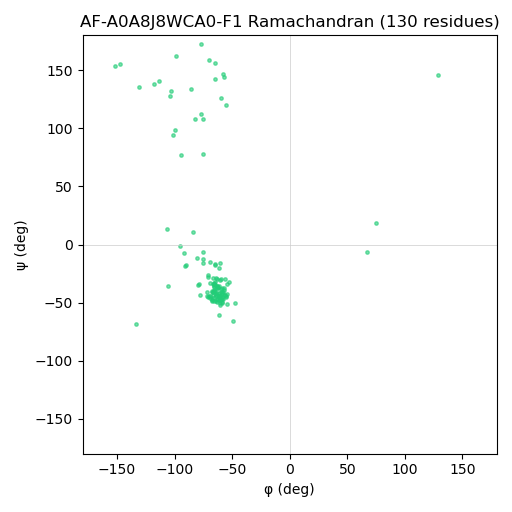 O . VAL A 1 86 ? -0.128 0.155 -7.084 1.00 95.94 86 VAL A O 1
ATOM 690 N N . TYR A 1 87 ? -0.006 1.193 -5.105 1.00 94.69 87 TYR A N 1
ATOM 691 C CA . TYR A 1 87 ? 1.293 0.640 -4.714 1.00 94.69 87 TYR A CA 1
ATOM 692 C C . TYR A 1 87 ? 1.383 -0.892 -4.818 1.00 94.69 87 TYR A C 1
ATOM 694 O O . TYR A 1 87 ? 2.402 -1.400 -5.276 1.00 94.69 87 TYR A O 1
ATOM 702 N N . ALA A 1 88 ? 0.338 -1.634 -4.431 1.00 93.56 88 ALA A N 1
ATOM 703 C CA . ALA A 1 88 ? 0.357 -3.100 -4.409 1.00 93.56 88 ALA A CA 1
ATOM 704 C C . ALA A 1 88 ? 0.681 -3.720 -5.781 1.00 93.56 88 ALA A C 1
ATOM 706 O O . ALA A 1 88 ? 1.453 -4.677 -5.850 1.00 93.56 88 ALA A O 1
ATOM 707 N N . LYS A 1 89 ? 0.144 -3.143 -6.868 1.00 92.81 89 LYS A N 1
ATOM 708 C CA . LYS A 1 89 ? 0.442 -3.554 -8.250 1.00 92.81 89 LYS A CA 1
ATOM 709 C C . LYS A 1 89 ? 1.930 -3.376 -8.553 1.00 92.81 89 LYS A C 1
ATOM 711 O O . LYS A 1 89 ? 2.628 -4.348 -8.830 1.00 92.81 89 LYS A O 1
ATOM 716 N N . TYR A 1 90 ? 2.417 -2.140 -8.451 1.00 92.69 90 TYR A N 1
ATOM 717 C CA . TYR A 1 90 ? 3.783 -1.785 -8.845 1.00 92.69 90 TYR A CA 1
ATOM 718 C C . TYR A 1 90 ? 4.835 -2.470 -7.989 1.00 92.69 90 TYR A C 1
ATOM 720 O O . TYR A 1 90 ? 5.880 -2.875 -8.487 1.00 92.69 90 TYR A O 1
ATOM 728 N N . TRP A 1 91 ? 4.542 -2.665 -6.706 1.00 91.00 91 TRP A N 1
ATOM 729 C CA . TRP A 1 91 ? 5.428 -3.403 -5.827 1.00 91.00 91 TRP A CA 1
ATOM 730 C C . TRP A 1 91 ? 5.562 -4.873 -6.231 1.00 91.00 91 TRP A C 1
ATOM 732 O O . TRP A 1 91 ? 6.661 -5.423 -6.189 1.00 91.00 91 TRP A O 1
ATOM 742 N N . ASN A 1 92 ? 4.464 -5.512 -6.646 1.00 89.06 92 ASN A N 1
ATOM 743 C CA . ASN A 1 92 ? 4.514 -6.882 -7.143 1.00 89.06 92 ASN A CA 1
ATOM 744 C C . ASN A 1 92 ? 5.269 -6.973 -8.476 1.00 89.06 92 ASN A C 1
ATOM 746 O O . ASN A 1 92 ? 6.053 -7.896 -8.668 1.00 89.06 92 ASN A O 1
ATOM 750 N N . GLU A 1 93 ? 5.077 -6.003 -9.370 1.00 91.00 93 GLU A N 1
ATOM 751 C CA . GLU A 1 93 ? 5.750 -5.944 -10.673 1.00 91.00 93 GLU A CA 1
ATOM 752 C C . GLU A 1 93 ? 7.227 -5.513 -10.577 1.00 91.00 93 GLU A C 1
ATOM 754 O O . GLU A 1 93 ? 7.989 -5.765 -11.507 1.00 91.00 93 GLU A O 1
ATOM 759 N N . ALA A 1 94 ? 7.671 -4.937 -9.452 1.00 89.56 94 ALA A N 1
ATOM 760 C CA . ALA A 1 94 ? 9.053 -4.487 -9.239 1.00 89.56 94 ALA A CA 1
ATOM 761 C C . ALA A 1 94 ? 10.102 -5.612 -9.331 1.00 89.56 94 ALA A C 1
ATOM 763 O O . ALA A 1 94 ? 11.293 -5.340 -9.464 1.00 89.56 94 ALA A O 1
ATOM 764 N N . ILE A 1 95 ? 9.680 -6.877 -9.266 1.00 88.31 95 ILE A N 1
ATOM 765 C CA . ILE A 1 95 ? 10.563 -8.033 -9.474 1.00 88.31 95 ILE A CA 1
ATOM 766 C C . ILE A 1 95 ? 10.924 -8.272 -10.940 1.00 88.31 95 ILE A C 1
ATOM 768 O O . ILE A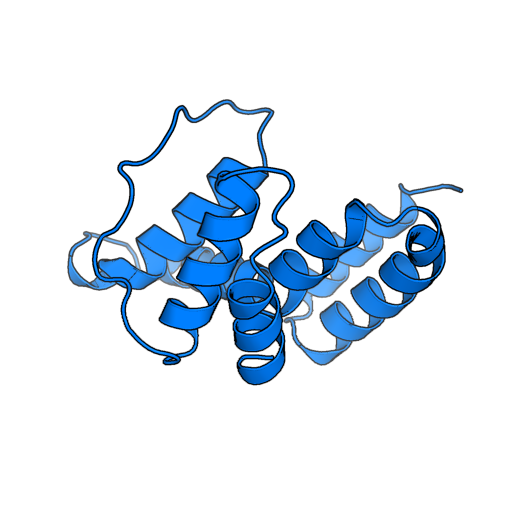 1 95 ? 11.796 -9.093 -11.201 1.00 88.31 95 ILE A O 1
ATOM 772 N N . ILE A 1 96 ? 10.232 -7.621 -11.880 1.00 90.44 96 ILE A N 1
ATOM 773 C CA . ILE A 1 96 ? 10.410 -7.785 -13.322 1.00 90.44 96 ILE A CA 1
ATOM 774 C C . ILE A 1 96 ? 11.272 -6.613 -13.815 1.00 90.44 96 ILE A C 1
ATOM 776 O O . ILE A 1 96 ? 10.739 -5.528 -14.051 1.00 90.44 96 ILE A O 1
ATOM 780 N N . PRO A 1 97 ? 12.598 -6.777 -13.998 1.00 91.50 97 PRO A N 1
ATOM 781 C CA . PRO A 1 97 ? 13.484 -5.638 -14.252 1.00 91.50 97 PRO A CA 1
ATOM 782 C C . PRO A 1 97 ? 13.191 -4.944 -15.583 1.00 91.50 97 PRO A C 1
ATOM 784 O O . PRO A 1 97 ? 13.304 -3.727 -15.690 1.00 91.50 97 PRO A O 1
ATOM 787 N N . SER A 1 98 ? 12.745 -5.702 -16.590 1.00 94.75 98 SER A N 1
ATOM 788 C CA . SER A 1 98 ? 12.340 -5.158 -17.890 1.00 94.75 98 SER A CA 1
ATOM 789 C C . SER A 1 98 ? 11.112 -4.248 -17.809 1.00 94.75 98 SER A C 1
ATOM 791 O O . SER A 1 98 ? 10.857 -3.497 -18.747 1.00 94.75 98 SER A O 1
ATOM 793 N N . TYR A 1 99 ? 10.352 -4.296 -16.710 1.00 94.50 99 TYR A N 1
ATOM 794 C CA . TYR A 1 99 ? 9.198 -3.428 -16.496 1.00 94.50 99 TYR A CA 1
ATOM 795 C C . TYR A 1 99 ? 9.555 -2.142 -15.759 1.00 94.50 99 TYR A C 1
ATOM 797 O O . TYR A 1 99 ? 8.691 -1.281 -15.698 1.00 94.50 99 TYR A O 1
ATOM 805 N N . ALA A 1 100 ? 10.784 -1.968 -15.252 1.00 91.81 100 ALA A N 1
ATOM 806 C CA . ALA A 1 100 ? 11.159 -0.824 -14.412 1.00 91.81 100 ALA A CA 1
ATOM 807 C C . ALA A 1 100 ? 10.722 0.522 -15.022 1.00 91.81 100 ALA A C 1
ATOM 809 O O . ALA A 1 100 ? 9.767 1.121 -14.540 1.00 91.81 100 ALA A O 1
ATOM 810 N N . ALA A 1 101 ? 11.287 0.912 -16.170 1.00 92.50 101 ALA A N 1
ATOM 811 C CA . ALA A 1 101 ? 10.981 2.200 -16.804 1.00 92.50 101 ALA A CA 1
ATOM 812 C C . ALA A 1 101 ? 9.483 2.401 -17.118 1.00 92.50 101 ALA A C 1
ATOM 814 O O . ALA A 1 101 ? 8.948 3.500 -16.969 1.00 92.50 101 ALA A O 1
ATOM 815 N N . LYS A 1 102 ? 8.792 1.332 -17.535 1.00 94.75 102 LYS A N 1
ATOM 816 C CA . LYS A 1 102 ? 7.343 1.362 -17.777 1.00 94.75 102 LYS A CA 1
ATOM 817 C C . LYS A 1 102 ? 6.575 1.570 -16.471 1.00 94.75 102 LYS A C 1
ATOM 819 O O . LYS A 1 102 ? 5.668 2.391 -16.428 1.00 94.75 102 LYS A O 1
ATOM 824 N N . ASN A 1 103 ? 6.938 0.846 -15.417 1.00 94.50 103 ASN A N 1
ATOM 825 C CA . ASN A 1 103 ? 6.289 0.913 -14.116 1.00 94.50 103 ASN A CA 1
ATOM 826 C C . ASN A 1 103 ? 6.433 2.290 -13.487 1.00 94.50 103 ASN A C 1
ATOM 828 O O . ASN A 1 103 ? 5.483 2.745 -12.871 1.00 94.50 103 ASN A O 1
ATOM 832 N N . ASP A 1 104 ? 7.558 2.976 -13.664 1.00 92.25 104 ASP A N 1
ATOM 833 C CA . ASP A 1 104 ? 7.722 4.332 -13.138 1.00 92.25 104 ASP A CA 1
ATOM 834 C C . ASP A 1 104 ? 6.809 5.348 -13.832 1.00 92.25 104 ASP A C 1
ATOM 836 O O . ASP A 1 104 ? 6.196 6.190 -13.166 1.00 92.25 104 ASP A O 1
ATOM 840 N N . LEU A 1 105 ? 6.665 5.242 -15.158 1.00 93.44 105 LEU A N 1
ATOM 841 C CA . LEU A 1 105 ? 5.763 6.095 -15.936 1.00 93.44 105 LEU A CA 1
ATOM 842 C C . LEU A 1 105 ? 4.287 5.782 -15.646 1.00 93.44 105 LEU A C 1
ATOM 844 O O . LEU A 1 105 ? 3.475 6.690 -15.439 1.00 93.44 105 LEU A O 1
ATOM 848 N N . ASP A 1 106 ? 3.937 4.500 -15.600 1.00 95.62 106 ASP A N 1
ATOM 849 C CA . ASP A 1 106 ? 2.584 4.049 -15.287 1.00 95.62 106 ASP A CA 1
ATOM 850 C C . ASP A 1 106 ? 2.227 4.407 -13.832 1.00 95.62 106 ASP A C 1
ATOM 852 O O . ASP A 1 106 ? 1.130 4.897 -13.571 1.00 95.62 106 ASP A O 1
ATOM 856 N N . PHE A 1 107 ? 3.164 4.260 -12.884 1.00 95.25 107 PHE A N 1
ATOM 857 C CA . PHE A 1 107 ? 2.969 4.606 -11.474 1.00 95.25 107 PHE A CA 1
ATOM 858 C C . PHE A 1 107 ? 2.617 6.077 -11.311 1.00 95.25 107 PHE A C 1
ATOM 860 O O . PHE A 1 107 ? 1.629 6.397 -10.649 1.00 95.25 107 PHE A O 1
ATOM 867 N N . ILE A 1 108 ? 3.387 6.987 -11.919 1.00 94.50 108 ILE A N 1
ATOM 868 C CA . ILE A 1 108 ? 3.092 8.416 -11.779 1.00 94.50 108 ILE A CA 1
ATOM 869 C C . ILE A 1 108 ? 1.760 8.786 -12.440 1.00 94.50 108 ILE A C 1
ATOM 871 O O . ILE A 1 108 ? 1.036 9.641 -11.925 1.00 94.50 108 ILE A O 1
ATOM 875 N N . THR A 1 109 ? 1.414 8.117 -13.540 1.00 96.06 109 THR A N 1
ATOM 876 C CA . THR A 1 109 ? 0.137 8.302 -14.236 1.00 96.06 109 THR A CA 1
ATOM 877 C C . THR A 1 109 ? -1.032 7.848 -13.361 1.00 96.06 109 THR A C 1
ATOM 879 O O . THR A 1 109 ? -1.971 8.614 -13.145 1.00 96.06 109 THR A O 1
ATOM 882 N N . ASP A 1 110 ? -0.945 6.653 -12.774 1.00 97.00 110 ASP A N 1
ATOM 883 C CA . ASP A 1 110 ? -1.963 6.114 -11.869 1.00 97.00 110 ASP A CA 1
ATOM 884 C C . ASP A 1 110 ? -2.107 6.971 -10.607 1.00 97.00 110 ASP A C 1
ATOM 886 O O . ASP A 1 110 ? -3.227 7.255 -10.185 1.00 97.00 110 ASP A O 1
ATOM 890 N N . VAL A 1 111 ? -1.001 7.442 -10.017 1.00 96.81 111 VAL A N 1
ATOM 891 C CA . VAL A 1 111 ? -1.058 8.340 -8.853 1.00 96.81 111 VAL A CA 1
ATOM 892 C C . VAL A 1 111 ? -1.823 9.620 -9.183 1.00 96.81 111 VAL A C 1
ATOM 894 O O . VAL A 1 111 ? -2.678 10.017 -8.393 1.00 96.81 111 VAL A O 1
ATOM 897 N N . LYS A 1 112 ? -1.553 10.241 -10.338 1.00 96.81 112 LYS A N 1
ATOM 898 C CA . LYS A 1 112 ? -2.235 11.467 -10.789 1.00 96.81 112 LYS A CA 1
ATOM 899 C C . LYS A 1 112 ? -3.717 11.264 -11.074 1.00 96.81 112 LYS A C 1
ATOM 901 O O . LYS A 1 112 ? -4.500 12.182 -10.867 1.00 96.81 112 LYS A O 1
ATOM 906 N N . LEU A 1 113 ? -4.091 10.085 -11.562 1.00 97.19 113 LEU A N 1
ATOM 907 C CA . LEU A 1 113 ? -5.476 9.771 -11.897 1.00 97.19 113 LEU A CA 1
ATOM 908 C C . LEU A 1 113 ? -6.310 9.396 -10.664 1.00 97.19 113 LEU A C 1
ATOM 910 O O . LEU A 1 113 ? -7.506 9.669 -10.622 1.00 97.19 113 LEU A O 1
ATOM 914 N N . ILE A 1 114 ? -5.697 8.718 -9.691 1.00 96.31 114 ILE A N 1
ATOM 915 C CA . ILE A 1 114 ? -6.419 8.022 -8.619 1.00 96.31 114 ILE A CA 1
ATOM 916 C C . ILE A 1 114 ? -6.340 8.763 -7.281 1.00 96.31 114 ILE A C 1
ATOM 918 O O . ILE A 1 114 ? -7.293 8.709 -6.504 1.00 96.31 114 ILE A O 1
ATOM 922 N N . CYS A 1 115 ? -5.213 9.404 -6.966 1.00 96.88 115 CYS A N 1
ATOM 923 C CA . CYS A 1 115 ? -4.965 9.953 -5.632 1.00 96.88 115 CYS A CA 1
ATOM 924 C C . CYS A 1 115 ? -5.249 11.459 -5.541 1.00 96.88 115 CYS A C 1
ATOM 926 O O . CYS A 1 115 ? -5.272 12.165 -6.541 1.00 96.88 115 CYS A O 1
ATOM 928 N N . ASP A 1 116 ? -5.406 11.965 -4.314 1.00 96.69 116 ASP A N 1
ATOM 929 C CA . ASP A 1 116 ? -5.520 13.405 -4.061 1.00 96.69 116 ASP A CA 1
ATOM 930 C C . ASP A 1 116 ? -4.199 14.163 -4.292 1.00 96.69 116 ASP A C 1
ATOM 932 O O . ASP A 1 116 ? -3.106 13.594 -4.185 1.00 96.69 116 ASP A O 1
ATOM 936 N N . ASP A 1 117 ? -4.298 15.479 -4.507 1.00 96.19 117 ASP A N 1
ATOM 937 C CA . ASP A 1 117 ? -3.171 16.385 -4.786 1.00 96.19 117 ASP A CA 1
ATOM 938 C C . ASP A 1 117 ? -2.035 16.302 -3.759 1.00 96.19 117 ASP A C 1
ATOM 940 O O . ASP A 1 117 ? -0.849 16.466 -4.072 1.00 96.19 117 ASP A O 1
ATOM 944 N N . GLY A 1 118 ? -2.367 16.016 -2.500 1.00 95.75 118 GLY A N 1
ATOM 945 C CA . GLY A 1 118 ? -1.362 15.858 -1.465 1.00 95.75 118 GLY A CA 1
ATOM 946 C C . GLY A 1 118 ? -0.524 14.589 -1.659 1.00 95.75 118 GLY A C 1
ATOM 947 O O . GLY A 1 118 ? 0.642 14.579 -1.279 1.00 95.75 118 GLY A O 1
ATOM 948 N N . VAL A 1 119 ? -1.092 13.502 -2.194 1.00 95.56 119 VAL A N 1
ATOM 949 C CA . VAL A 1 119 ? -0.336 12.273 -2.496 1.00 95.56 119 VAL A CA 1
ATOM 950 C C . VAL A 1 119 ? 0.440 12.488 -3.782 1.00 95.56 119 VAL A C 1
ATOM 952 O O . VAL A 1 119 ? 1.628 12.176 -3.819 1.00 95.56 119 VAL A O 1
ATOM 955 N N . VAL A 1 120 ? -0.197 13.088 -4.792 1.00 96.50 120 VAL A N 1
ATOM 956 C CA . VAL A 1 120 ? 0.431 13.422 -6.076 1.00 96.50 120 VAL A CA 1
ATOM 957 C C . VAL A 1 120 ? 1.694 14.254 -5.865 1.00 96.50 120 VAL A C 1
ATOM 959 O O . VAL A 1 120 ? 2.767 13.876 -6.328 1.00 96.50 120 VAL A O 1
ATOM 962 N N . SER A 1 121 ? 1.611 15.338 -5.092 1.00 96.06 121 SER A N 1
ATOM 963 C CA . SER A 1 121 ? 2.756 16.225 -4.838 1.00 96.06 121 SER A CA 1
ATOM 964 C C . SER A 1 121 ? 3.921 15.531 -4.119 1.00 96.06 121 SER A C 1
ATOM 966 O O . SER A 1 121 ? 5.092 15.797 -4.419 1.00 96.06 121 SER A O 1
ATOM 968 N N . VAL A 1 122 ? 3.629 14.624 -3.180 1.00 94.44 122 VAL A N 1
ATOM 969 C CA . VAL A 1 122 ? 4.648 13.833 -2.476 1.00 94.44 122 VAL A CA 1
ATOM 970 C C . VAL A 1 122 ? 5.261 12.787 -3.406 1.00 94.44 122 VAL A C 1
ATOM 972 O O . VAL A 1 122 ? 6.486 12.660 -3.436 1.00 94.44 122 VAL A O 1
ATOM 975 N N . ALA A 1 123 ? 4.441 12.088 -4.191 1.00 92.88 123 ALA A N 1
ATOM 976 C CA . ALA A 1 123 ? 4.889 11.085 -5.149 1.00 92.88 123 ALA A CA 1
ATOM 977 C C . ALA A 1 123 ? 5.773 11.704 -6.237 1.00 92.88 123 ALA A C 1
ATOM 979 O O . ALA A 1 123 ? 6.877 11.225 -6.463 1.00 92.88 123 ALA A O 1
ATOM 980 N N . GLU A 1 124 ? 5.370 12.825 -6.836 1.00 92.75 124 GLU A N 1
ATOM 981 C CA . GLU A 1 124 ? 6.194 13.543 -7.812 1.00 92.75 124 GLU A CA 1
ATOM 982 C C . GLU A 1 124 ? 7.551 13.955 -7.237 1.00 92.75 124 GLU A C 1
ATOM 984 O O . GLU A 1 124 ? 8.581 13.857 -7.903 1.00 92.75 124 GLU A O 1
ATOM 989 N N . ARG A 1 125 ? 7.579 14.422 -5.983 1.00 93.12 125 ARG A N 1
ATOM 990 C CA . ARG A 1 125 ? 8.835 14.775 -5.313 1.00 93.12 125 ARG A CA 1
ATOM 991 C C . ARG A 1 125 ? 9.717 13.549 -5.086 1.00 93.12 125 ARG A C 1
ATOM 993 O O . ARG A 1 125 ? 10.933 13.681 -5.185 1.00 93.12 125 ARG A O 1
ATOM 1000 N N . ALA A 1 126 ? 9.128 12.395 -4.776 1.00 90.88 126 ALA A N 1
ATOM 1001 C CA . ALA A 1 126 ? 9.857 11.138 -4.654 1.00 90.88 126 ALA A CA 1
ATOM 1002 C C . ALA A 1 126 ? 10.407 10.679 -6.015 1.00 90.88 126 ALA A C 1
ATOM 1004 O O . ALA A 1 126 ? 11.598 10.402 -6.113 1.00 90.88 126 ALA A O 1
ATOM 1005 N N . MET A 1 127 ? 9.589 10.714 -7.071 1.00 88.62 127 MET A N 1
ATOM 1006 C CA . MET A 1 127 ? 9.995 10.337 -8.430 1.00 88.62 127 MET A CA 1
ATOM 1007 C C . MET A 1 127 ? 11.104 11.237 -8.981 1.00 88.62 127 MET A C 1
ATOM 1009 O O . MET A 1 127 ? 12.037 10.743 -9.593 1.00 88.62 127 MET A O 1
ATOM 1013 N N . ARG A 1 128 ? 11.094 12.544 -8.684 1.00 88.31 128 ARG A N 1
ATOM 1014 C CA . ARG A 1 128 ? 12.198 13.454 -9.057 1.00 88.31 128 ARG A CA 1
ATOM 1015 C C . ARG A 1 128 ? 13.549 13.092 -8.424 1.00 88.31 128 ARG A C 1
ATOM 1017 O O . ARG A 1 128 ? 14.576 13.554 -8.905 1.00 88.31 128 ARG A O 1
ATOM 1024 N N . ARG A 1 129 ? 13.557 12.320 -7.331 1.00 86.06 129 ARG A N 1
ATOM 1025 C CA . ARG A 1 129 ? 14.786 11.815 -6.689 1.00 86.06 129 ARG A CA 1
ATOM 1026 C C . ARG A 1 129 ? 15.225 10.466 -7.250 1.00 86.06 129 ARG A C 1
ATOM 1028 O O . ARG A 1 129 ? 16.373 10.090 -7.042 1.00 86.06 129 ARG A O 1
ATOM 1035 N N . HIS A 1 130 ? 14.331 9.756 -7.935 1.00 74.44 130 HIS A N 1
ATOM 1036 C CA . HIS A 1 130 ? 14.679 8.607 -8.761 1.00 74.44 130 HIS A CA 1
ATOM 1037 C C . HIS A 1 130 ? 15.318 9.134 -10.050 1.00 74.44 130 HIS A C 1
ATOM 1039 O O . HIS A 1 130 ? 14.673 9.275 -11.085 1.00 74.44 130 HIS A O 1
ATOM 1045 N N . LEU A 1 131 ? 16.589 9.518 -9.937 1.00 56.28 131 LEU A N 1
ATOM 1046 C CA . LEU A 1 131 ? 17.441 9.792 -11.084 1.00 56.28 131 LEU A CA 1
ATOM 1047 C C . LEU A 1 131 ? 17.863 8.437 -11.655 1.00 56.28 131 LEU A C 1
ATOM 1049 O O . LEU A 1 131 ? 18.553 7.673 -10.977 1.00 56.28 131 LEU A O 1
ATOM 1053 N N . TRP A 1 132 ? 17.382 8.139 -12.857 1.00 58.00 132 TRP A N 1
ATOM 1054 C CA . TRP A 1 132 ? 18.047 7.211 -13.769 1.00 58.00 132 TRP A CA 1
ATOM 1055 C C . TRP A 1 132 ? 19.310 7.885 -14.292 1.00 58.00 132 TRP A C 1
ATOM 1057 O O . TRP A 1 132 ? 19.210 9.089 -14.634 1.00 58.00 132 TRP A O 1
#

Foldseek 3Di:
DLVVLVVVLVVVDFPDPLLNLLSLLLNVLVVVDDDPDHDDQDDDDPPDVSSVQSVLSVCLVCVVVDDDDPVRNVVSVQSPQCSSQAVSVLVRCVVPVVCVVVSLVVRLVSCVVRHDPVSNVVSVVVSVVPDD